Protein AF-A0A3E2CQX5-F1 (afdb_monomer_lite)

pLDDT: mean 78.48, std 19.21, range [39.34, 95.88]

Sequence (86 aa):
MSQDFGVKNWNPSAAANTSDDDDELSEEDFDKLAAELEQFFTKYVVLENNKFVVHDDAIIADGYGEYLEGFHILAEKFTAGLEEDR

Radius of gyration: 20.68 Å; chains: 1; bounding box: 63×36×33 Å

Secondary structure (DSSP, 8-state):
-----------GGGG-----------HHHHHHHHHHHHHHHHHTEEEETTEEEE-HHHHHHTT-GGGHHHHHHHHHHHHHHHHHT-

Foldseek 3Di:
DDPDPPPPPDDVVVVPPDDPPPVVQPPVNVVVVVVVVVCCQVQAFDQDPLFTDGDQVSCVVVPNNVCSVVSVVVRVVVSVVSVVVD

Structure (mmCIF, N/CA/C/O backbone):
data_AF-A0A3E2CQX5-F1
#
_entry.id   AF-A0A3E2CQX5-F1
#
loop_
_atom_site.group_PDB
_atom_site.id
_atom_site.type_symbol
_atom_site.label_atom_id
_atom_site.label_alt_id
_atom_site.label_comp_id
_atom_site.label_asym_id
_atom_site.label_entity_id
_atom_site.label_seq_id
_atom_site.pdbx_PDB_ins_code
_atom_site.Cartn_x
_atom_site.Cartn_y
_atom_site.Cartn_z
_atom_site.occupancy
_atom_site.B_iso_or_equiv
_atom_site.auth_seq_id
_atom_site.auth_comp_id
_atom_site.auth_asym_id
_atom_site.auth_atom_id
_atom_site.pdbx_PDB_model_num
ATOM 1 N N . MET A 1 1 ? 51.348 -11.551 -17.310 1.00 43.47 1 MET A N 1
ATOM 2 C CA . MET A 1 1 ? 49.977 -11.196 -17.724 1.00 43.47 1 MET A CA 1
ATOM 3 C C . MET A 1 1 ? 49.125 -11.162 -16.466 1.00 43.47 1 MET A C 1
ATOM 5 O O . MET A 1 1 ? 48.686 -12.213 -16.028 1.00 43.47 1 MET A O 1
ATOM 9 N N . SER A 1 2 ? 48.978 -9.989 -15.849 1.00 48.38 2 SER A N 1
ATOM 10 C CA . SER A 1 2 ? 47.968 -9.753 -14.809 1.00 48.38 2 SER A CA 1
ATOM 11 C C . SER A 1 2 ? 46.945 -8.818 -15.424 1.00 48.38 2 SER A C 1
ATOM 13 O O . SER A 1 2 ? 47.309 -7.721 -15.841 1.00 48.38 2 SER A O 1
ATOM 15 N N . GLN A 1 3 ? 45.704 -9.279 -15.566 1.00 51.34 3 GLN A N 1
ATOM 16 C CA . GLN A 1 3 ? 44.600 -8.400 -15.921 1.00 51.34 3 GLN A CA 1
ATOM 17 C C . GLN A 1 3 ? 44.244 -7.600 -14.671 1.00 51.34 3 GLN A C 1
ATOM 19 O O . GLN A 1 3 ? 43.770 -8.152 -13.681 1.00 51.34 3 GLN A O 1
ATOM 24 N N . ASP A 1 4 ? 44.554 -6.311 -14.722 1.00 47.44 4 ASP A N 1
ATOM 25 C CA . ASP A 1 4 ? 44.084 -5.316 -13.774 1.00 47.44 4 ASP A CA 1
ATOM 26 C C . ASP A 1 4 ? 42.567 -5.182 -13.972 1.00 47.44 4 ASP A C 1
ATOM 28 O O . ASP A 1 4 ? 42.091 -4.672 -14.990 1.00 47.44 4 ASP A O 1
ATOM 32 N N . PHE A 1 5 ? 41.788 -5.752 -13.052 1.00 52.56 5 PHE A N 1
ATOM 33 C CA . PHE A 1 5 ? 40.352 -5.518 -13.010 1.00 52.56 5 PHE A CA 1
ATOM 34 C C . PHE A 1 5 ? 40.157 -4.101 -12.491 1.00 52.56 5 PHE A C 1
ATOM 36 O O . PHE A 1 5 ? 40.141 -3.874 -11.285 1.00 52.56 5 PHE A O 1
ATOM 43 N N . GLY A 1 6 ? 40.047 -3.155 -13.425 1.00 45.66 6 GLY A N 1
ATOM 44 C CA . GLY A 1 6 ? 39.772 -1.756 -13.137 1.00 45.66 6 GLY A CA 1
ATOM 45 C C . GLY A 1 6 ? 38.498 -1.627 -12.310 1.00 45.66 6 GLY A C 1
ATOM 46 O O . GLY A 1 6 ? 37.388 -1.625 -12.851 1.00 45.66 6 GLY A O 1
ATOM 47 N N . VAL A 1 7 ? 38.673 -1.520 -10.994 1.00 52.75 7 VAL A N 1
ATOM 48 C CA . VAL A 1 7 ? 37.651 -1.068 -10.059 1.00 52.75 7 VAL A CA 1
ATOM 49 C C . VAL A 1 7 ? 37.285 0.335 -10.521 1.00 52.75 7 VAL A C 1
ATOM 51 O O . VAL A 1 7 ? 38.061 1.277 -10.362 1.00 52.75 7 VAL A O 1
ATOM 54 N N . LYS A 1 8 ? 36.123 0.474 -11.172 1.00 58.06 8 LYS A N 1
ATOM 55 C CA . LYS A 1 8 ? 35.546 1.793 -11.420 1.00 58.06 8 LYS A CA 1
ATOM 56 C C . LYS A 1 8 ? 35.274 2.390 -10.047 1.00 58.06 8 LYS A C 1
ATOM 58 O O . LYS A 1 8 ? 34.346 1.982 -9.358 1.00 58.06 8 LYS A O 1
ATOM 63 N N . ASN A 1 9 ? 36.138 3.316 -9.658 1.00 49.75 9 ASN A N 1
ATOM 64 C CA . ASN A 1 9 ? 35.985 4.171 -8.501 1.00 49.75 9 ASN A CA 1
ATOM 65 C C . ASN A 1 9 ? 34.688 4.968 -8.688 1.00 49.75 9 ASN A C 1
ATOM 67 O O . ASN A 1 9 ? 34.676 5.980 -9.389 1.00 49.75 9 ASN A O 1
ATOM 71 N N . TRP A 1 10 ? 33.581 4.455 -8.150 1.00 48.38 10 TRP A N 1
ATOM 72 C CA . TRP A 1 10 ? 32.294 5.133 -8.190 1.00 48.38 10 TRP A CA 1
ATOM 73 C C . TRP A 1 10 ? 32.437 6.429 -7.393 1.00 48.38 10 TRP A C 1
ATOM 75 O O . TRP A 1 10 ? 32.644 6.407 -6.182 1.00 48.38 10 TRP A O 1
ATOM 85 N N . ASN A 1 11 ? 32.444 7.553 -8.108 1.00 48.12 11 ASN A N 1
ATOM 86 C CA . ASN A 1 11 ? 32.553 8.884 -7.535 1.00 48.12 11 ASN A CA 1
ATOM 87 C C . ASN A 1 11 ? 31.142 9.496 -7.511 1.00 48.12 11 ASN A C 1
ATOM 89 O O . ASN A 1 11 ? 30.666 9.918 -8.568 1.00 48.12 11 ASN A O 1
ATOM 93 N N . PRO A 1 12 ? 30.454 9.543 -6.355 1.00 50.41 12 PRO A N 1
ATOM 94 C CA . PRO A 1 12 ? 29.088 10.066 -6.264 1.00 50.41 12 PRO A CA 1
ATOM 95 C C . PRO A 1 12 ? 29.012 11.572 -6.569 1.00 50.41 12 PRO A C 1
ATOM 97 O O . PRO A 1 12 ? 27.942 12.095 -6.858 1.00 50.41 12 PRO A O 1
ATOM 100 N N . SER A 1 13 ? 30.151 12.268 -6.584 1.00 52.00 13 SER A N 1
ATOM 101 C CA . SER A 1 13 ? 30.226 13.706 -6.859 1.00 52.00 13 SER A CA 1
ATOM 102 C C . SER A 1 13 ? 30.176 14.078 -8.348 1.00 52.00 13 SER A C 1
ATOM 104 O O . SER A 1 13 ? 30.172 15.263 -8.663 1.00 52.00 13 SER A O 1
ATOM 106 N N . ALA A 1 14 ? 30.133 13.109 -9.273 1.00 49.16 14 ALA A N 1
ATOM 107 C CA . ALA A 1 14 ? 29.952 13.381 -10.707 1.00 49.16 14 ALA A CA 1
ATOM 108 C C . ALA A 1 14 ? 28.476 13.552 -11.123 1.00 49.16 14 ALA A C 1
ATOM 110 O O . ALA A 1 14 ? 28.212 13.928 -12.260 1.00 49.16 14 ALA A O 1
ATOM 111 N N . ALA A 1 15 ? 27.523 13.300 -10.216 1.00 47.69 15 ALA A N 1
ATOM 112 C CA . ALA A 1 15 ? 26.100 13.562 -10.447 1.00 47.69 15 ALA A CA 1
ATOM 113 C C . ALA A 1 15 ? 25.702 15.024 -10.167 1.00 47.69 15 ALA A C 1
ATOM 115 O O . ALA A 1 15 ? 24.584 15.420 -10.464 1.00 47.69 15 ALA A O 1
ATOM 116 N N . ALA A 1 16 ? 26.615 15.849 -9.643 1.00 48.56 16 ALA A N 1
ATOM 117 C CA . ALA A 1 16 ? 26.394 17.282 -9.484 1.00 48.56 16 ALA A CA 1
ATOM 118 C C . ALA A 1 16 ? 26.761 18.032 -10.778 1.00 48.56 16 ALA A C 1
ATOM 120 O O . ALA A 1 16 ? 27.632 18.901 -10.779 1.00 48.56 16 ALA A O 1
ATOM 121 N N . ASN A 1 17 ? 26.133 17.658 -11.896 1.00 43.12 17 ASN A N 1
ATOM 122 C CA . ASN A 1 17 ? 26.003 18.563 -13.030 1.00 43.12 17 ASN A CA 1
ATOM 123 C C . ASN A 1 17 ? 24.614 19.182 -12.925 1.00 43.12 17 ASN A C 1
ATOM 125 O O . ASN A 1 17 ? 23.610 18.481 -12.973 1.00 43.12 17 ASN A O 1
ATOM 129 N N . THR A 1 18 ? 24.601 20.485 -12.701 1.00 55.50 18 THR A N 1
ATOM 130 C CA . THR A 1 18 ? 23.420 21.327 -12.580 1.00 55.50 18 THR A CA 1
ATOM 131 C C . THR A 1 18 ? 22.532 21.184 -13.810 1.00 55.50 18 THR A C 1
ATOM 133 O O . THR A 1 18 ? 22.874 21.696 -14.877 1.00 55.50 18 THR A O 1
ATOM 136 N N . SER A 1 19 ? 21.379 20.562 -13.630 1.00 39.34 19 SER A N 1
ATOM 137 C CA . SER A 1 19 ? 20.179 21.073 -14.260 1.00 39.34 19 SER A CA 1
ATOM 138 C C . SER A 1 19 ? 19.281 21.600 -13.151 1.00 39.34 19 SER A C 1
ATOM 140 O O . SER A 1 19 ? 18.842 20.841 -12.293 1.00 39.34 19 SER A O 1
ATOM 142 N N . ASP A 1 20 ? 19.012 22.901 -13.184 1.00 45.34 20 ASP A N 1
ATOM 143 C CA . ASP A 1 20 ? 17.734 23.480 -12.755 1.00 45.34 20 ASP A CA 1
ATOM 144 C C . ASP A 1 20 ? 16.627 22.943 -13.694 1.00 45.34 20 ASP A C 1
ATOM 146 O O . ASP A 1 20 ? 15.953 23.697 -14.391 1.00 45.34 20 ASP A O 1
ATOM 150 N N . ASP A 1 21 ? 16.498 21.620 -13.795 1.00 48.69 21 ASP A N 1
ATOM 151 C CA . ASP A 1 21 ? 15.264 21.008 -14.249 1.00 48.69 21 ASP A CA 1
ATOM 152 C C . ASP A 1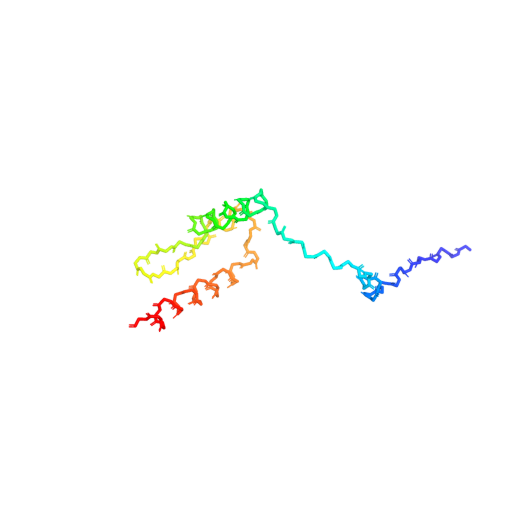 21 ? 14.416 21.017 -12.977 1.00 48.69 21 ASP A C 1
ATOM 154 O O . ASP A 1 21 ? 14.514 20.142 -12.114 1.00 48.69 21 ASP A O 1
ATOM 158 N N . ASP A 1 22 ? 13.647 22.092 -12.806 1.00 54.75 22 ASP A N 1
ATOM 159 C CA . ASP A 1 22 ? 12.331 21.965 -12.194 1.00 54.75 22 ASP A CA 1
ATOM 160 C C . ASP A 1 22 ? 11.639 20.903 -13.065 1.00 54.75 22 ASP A C 1
ATOM 162 O O . ASP A 1 22 ? 11.065 21.212 -14.108 1.00 54.75 22 ASP A O 1
ATOM 166 N N . ASP A 1 23 ? 11.886 19.624 -12.752 1.00 58.28 23 ASP A N 1
ATOM 167 C CA . ASP A 1 23 ? 11.276 18.453 -13.381 1.00 58.28 23 ASP A CA 1
ATOM 168 C C . ASP A 1 23 ? 9.833 18.458 -12.863 1.00 58.28 23 ASP A C 1
ATOM 170 O O . ASP A 1 23 ? 9.422 17.678 -12.000 1.00 58.28 23 ASP A O 1
ATOM 174 N N . GLU A 1 24 ? 9.111 19.506 -13.266 1.00 64.06 24 GLU A N 1
ATOM 175 C CA . GLU A 1 24 ? 7.709 19.716 -13.003 1.00 64.06 24 GLU A CA 1
ATOM 176 C C . GLU A 1 24 ? 7.052 18.501 -13.641 1.00 64.06 24 GLU A C 1
ATOM 178 O O . GLU A 1 24 ? 7.066 18.359 -14.868 1.00 64.06 24 GLU A O 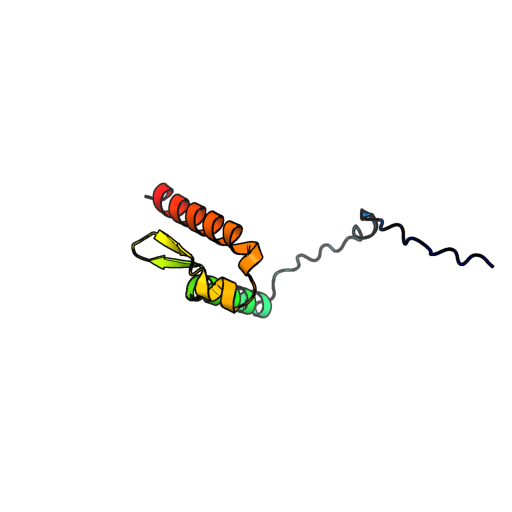1
ATOM 183 N N . LEU A 1 25 ? 6.610 17.565 -12.790 1.00 64.94 25 LEU A N 1
ATOM 184 C CA . LEU A 1 25 ? 6.001 16.316 -13.231 1.00 64.94 25 LEU A CA 1
ATOM 185 C C . LEU A 1 25 ? 5.006 16.660 -14.328 1.00 64.94 25 LEU A C 1
ATOM 187 O O . LEU A 1 25 ? 4.084 17.453 -14.107 1.00 64.94 25 LEU A O 1
ATOM 191 N N . SER A 1 26 ? 5.217 16.095 -15.515 1.00 81.50 26 SER A N 1
ATOM 192 C CA . SER A 1 26 ? 4.271 16.311 -16.593 1.00 81.50 26 SER A CA 1
ATOM 193 C C . SER A 1 26 ? 2.896 15.810 -16.144 1.00 81.50 26 SER A C 1
ATOM 195 O O . SER A 1 26 ? 2.787 14.943 -15.275 1.00 81.50 26 SER A O 1
ATOM 197 N N . GLU A 1 27 ? 1.825 16.343 -16.727 1.00 83.81 27 GLU A N 1
ATOM 198 C CA . GLU A 1 27 ? 0.465 15.889 -16.403 1.00 83.81 27 GLU A CA 1
ATOM 199 C C . GLU A 1 27 ? 0.329 14.361 -16.582 1.00 83.81 27 GLU A C 1
ATOM 201 O O . GLU A 1 27 ? -0.298 13.692 -15.766 1.00 83.81 27 GLU A O 1
ATOM 206 N N . GLU A 1 28 ? 1.035 13.792 -17.568 1.00 85.94 28 GLU A N 1
ATOM 207 C CA . GLU A 1 28 ? 1.125 12.344 -17.798 1.00 85.94 28 GLU A CA 1
ATOM 208 C C . GLU A 1 28 ? 1.860 11.601 -16.666 1.00 85.94 28 GLU A C 1
ATOM 210 O O . GLU A 1 28 ? 1.409 10.539 -16.227 1.00 85.94 28 GLU A O 1
ATOM 215 N N . ASP A 1 29 ? 2.965 12.151 -16.156 1.00 85.94 29 ASP A N 1
ATOM 216 C CA . ASP A 1 29 ? 3.697 11.563 -15.028 1.00 85.94 29 ASP A CA 1
ATOM 217 C C . ASP A 1 29 ? 2.887 11.639 -13.728 1.00 85.94 29 ASP A C 1
ATOM 219 O O . ASP A 1 29 ? 2.920 10.708 -12.918 1.00 85.94 29 ASP A O 1
ATOM 223 N N . PHE A 1 30 ? 2.118 12.715 -13.541 1.00 90.25 30 PHE A N 1
ATOM 224 C CA . PHE A 1 30 ? 1.224 12.867 -12.398 1.00 90.25 30 PHE A CA 1
ATOM 225 C C . PHE A 1 30 ? 0.054 11.879 -12.451 1.00 90.25 30 PHE A C 1
ATOM 227 O O . PHE A 1 30 ? -0.229 11.221 -11.450 1.00 90.25 30 PHE A O 1
ATOM 234 N N . ASP A 1 31 ? -0.591 11.718 -13.610 1.00 91.06 31 ASP A N 1
ATOM 235 C CA . ASP A 1 31 ? -1.658 10.729 -13.805 1.00 91.06 31 ASP A CA 1
ATOM 236 C C . ASP A 1 31 ? -1.156 9.306 -13.553 1.00 91.06 31 ASP A C 1
ATOM 238 O O . ASP A 1 31 ? -1.826 8.492 -12.907 1.00 91.06 31 ASP A O 1
ATOM 242 N N . LYS A 1 32 ? 0.061 9.003 -14.014 1.00 91.19 32 LYS A N 1
ATOM 243 C CA . LYS A 1 32 ? 0.696 7.714 -13.757 1.00 91.19 32 LYS A CA 1
ATOM 244 C C . LYS A 1 32 ? 0.957 7.502 -12.267 1.00 91.19 32 LYS A C 1
ATOM 246 O O . LYS A 1 32 ? 0.596 6.450 -11.741 1.00 91.19 32 LYS A O 1
ATOM 251 N N . LEU A 1 33 ? 1.521 8.498 -11.584 1.00 90.25 33 LEU A N 1
ATOM 252 C CA . LEU A 1 33 ? 1.753 8.438 -10.143 1.00 90.25 33 LEU A CA 1
ATOM 253 C C . LEU A 1 33 ? 0.435 8.262 -9.374 1.00 90.25 33 LEU A C 1
ATOM 255 O O . LEU A 1 33 ? 0.361 7.451 -8.452 1.00 90.25 33 LEU A O 1
ATOM 259 N N . ALA A 1 34 ? -0.620 8.978 -9.765 1.00 91.75 34 ALA A N 1
ATOM 260 C CA . ALA A 1 34 ? -1.940 8.853 -9.161 1.00 91.75 34 ALA A CA 1
ATOM 261 C C . ALA A 1 34 ? -2.507 7.434 -9.327 1.00 91.75 34 ALA A C 1
ATOM 263 O O . ALA A 1 34 ? -3.008 6.864 -8.358 1.00 91.75 34 ALA A O 1
ATOM 264 N N . ALA A 1 35 ? -2.369 6.834 -10.512 1.00 92.00 35 ALA A N 1
ATOM 265 C CA . ALA A 1 35 ? -2.797 5.460 -10.764 1.00 92.00 35 ALA A CA 1
ATOM 266 C C . ALA A 1 35 ? -1.991 4.431 -9.948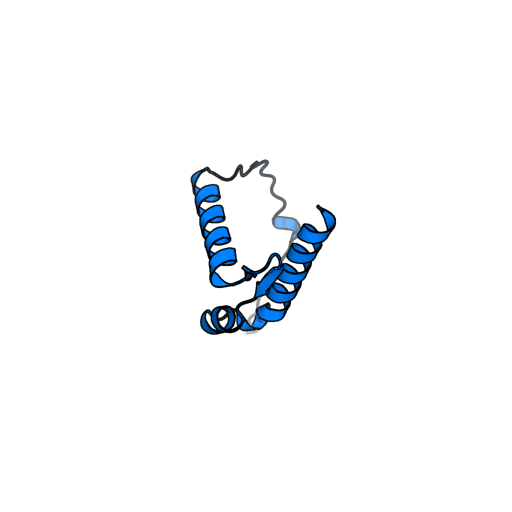 1.00 92.00 35 ALA A C 1
ATOM 268 O O . ALA A 1 35 ? -2.556 3.473 -9.416 1.00 92.00 35 ALA A O 1
ATOM 269 N N . GLU A 1 36 ? -0.677 4.629 -9.812 1.00 92.19 36 GLU A N 1
ATOM 270 C CA . GLU A 1 36 ? 0.186 3.770 -8.993 1.00 92.19 36 GLU A CA 1
ATOM 271 C C . GLU A 1 36 ? -0.182 3.858 -7.502 1.00 92.19 36 GLU A C 1
ATOM 273 O O . GLU A 1 36 ? -0.282 2.833 -6.821 1.00 92.19 36 GLU A O 1
ATOM 278 N N . LEU A 1 37 ? -0.463 5.065 -7.002 1.00 91.62 37 LEU A N 1
ATO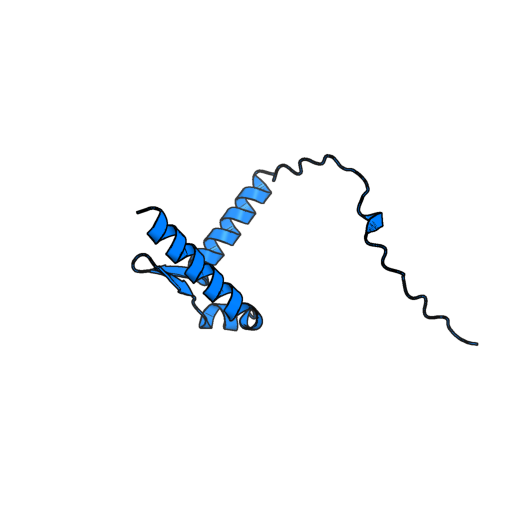M 279 C CA . LEU A 1 37 ? -0.925 5.286 -5.630 1.00 91.62 37 LEU A CA 1
ATOM 280 C C . LEU A 1 37 ? -2.324 4.708 -5.392 1.00 91.62 37 LEU A C 1
ATOM 282 O O . LEU A 1 37 ? -2.556 4.069 -4.366 1.00 91.62 37 LEU A O 1
ATOM 286 N N . GLU A 1 38 ? -3.252 4.879 -6.333 1.00 92.44 38 GLU A N 1
ATOM 287 C CA . GLU A 1 38 ? -4.587 4.280 -6.249 1.00 92.44 38 GLU A CA 1
ATOM 288 C C . GLU A 1 38 ? -4.491 2.754 -6.169 1.00 92.44 38 GLU A C 1
ATOM 290 O O . GLU A 1 38 ? -5.109 2.131 -5.298 1.00 92.44 38 GLU A O 1
ATOM 295 N N . GLN A 1 39 ? -3.671 2.139 -7.024 1.00 90.94 39 GLN A N 1
ATOM 296 C CA . GLN A 1 39 ? -3.447 0.699 -6.985 1.00 90.94 39 GLN A CA 1
ATOM 297 C C . GLN A 1 39 ? -2.843 0.265 -5.645 1.00 90.94 39 GLN A C 1
ATOM 299 O O . GLN A 1 39 ? -3.284 -0.736 -5.076 1.00 90.94 39 GLN A O 1
ATOM 304 N N . PHE A 1 40 ? -1.883 1.022 -5.111 1.00 91.00 40 PHE A N 1
ATOM 305 C CA . PHE A 1 40 ? -1.282 0.749 -3.809 1.00 91.00 40 PHE A CA 1
ATOM 306 C C . PHE A 1 40 ? -2.327 0.741 -2.682 1.00 91.00 40 PHE A C 1
ATOM 308 O O . PHE A 1 40 ? -2.415 -0.239 -1.933 1.00 91.00 40 PHE A O 1
ATOM 315 N N . PHE A 1 41 ? -3.161 1.783 -2.598 1.00 91.94 41 PHE A N 1
ATOM 316 C CA . PHE A 1 41 ? -4.184 1.914 -1.553 1.00 91.94 41 PHE A CA 1
ATOM 317 C C . PHE A 1 41 ? -5.414 1.019 -1.762 1.00 91.94 41 PHE A C 1
ATOM 319 O O . PHE A 1 41 ? -6.202 0.810 -0.843 1.00 91.94 41 PHE A O 1
ATOM 326 N N . THR A 1 42 ? -5.580 0.454 -2.956 1.00 92.88 42 THR A N 1
ATOM 327 C CA . THR A 1 42 ? -6.664 -0.494 -3.247 1.00 92.88 42 THR A CA 1
ATOM 328 C C . THR A 1 42 ? -6.236 -1.942 -3.026 1.00 92.88 42 THR A C 1
ATOM 330 O O . THR A 1 42 ? -7.049 -2.779 -2.637 1.00 92.88 42 THR A O 1
ATOM 333 N N . LYS A 1 43 ? -4.967 -2.266 -3.303 1.00 93.81 43 LYS A N 1
ATOM 334 C CA . LYS A 1 43 ? -4.478 -3.649 -3.333 1.00 93.81 43 LYS A CA 1
ATOM 335 C C . LYS A 1 43 ? -3.671 -4.039 -2.099 1.00 93.81 43 LYS A C 1
ATOM 337 O O . LYS A 1 43 ? -3.802 -5.173 -1.644 1.00 93.81 43 LYS A O 1
ATOM 342 N N . TYR A 1 44 ? -2.824 -3.142 -1.594 1.00 94.12 44 TYR A N 1
ATOM 343 C CA . TYR A 1 44 ? -1.828 -3.481 -0.573 1.00 94.12 44 TYR A CA 1
ATOM 344 C C . TYR A 1 44 ? -2.118 -2.858 0.788 1.00 94.12 44 TYR A C 1
ATOM 346 O O . TYR A 1 44 ? -1.962 -3.545 1.793 1.00 94.12 44 TYR A O 1
ATOM 354 N N . VAL A 1 45 ? -2.528 -1.586 0.833 1.00 93.50 45 VAL A N 1
ATOM 355 C CA . VAL A 1 45 ? -2.799 -0.860 2.086 1.00 93.50 45 VAL A CA 1
ATOM 356 C C . VAL A 1 45 ? -4.182 -0.228 2.017 1.00 93.50 45 VAL A C 1
ATOM 358 O O . VAL A 1 45 ? -4.341 0.882 1.526 1.00 93.50 45 VAL A O 1
ATOM 361 N N . VAL A 1 46 ? -5.192 -0.944 2.500 1.00 94.00 46 VAL A N 1
ATOM 362 C CA . VAL A 1 46 ? -6.604 -0.583 2.327 1.00 94.00 46 VAL A CA 1
ATOM 363 C C . VAL A 1 46 ? -7.125 0.142 3.561 1.00 94.00 46 VAL A C 1
ATOM 365 O O . VAL A 1 46 ? -6.829 -0.244 4.689 1.00 94.00 46 VAL A O 1
ATOM 368 N N . LEU A 1 47 ? -7.916 1.198 3.369 1.00 91.56 47 LEU A N 1
ATOM 369 C CA . LEU A 1 47 ? -8.615 1.859 4.470 1.00 91.56 47 LEU A CA 1
ATOM 370 C C . LEU A 1 47 ? -9.881 1.071 4.840 1.00 91.56 47 LEU A C 1
ATOM 372 O O . LEU A 1 47 ? -10.876 1.099 4.118 1.00 91.56 47 LEU A O 1
ATOM 376 N N . GLU A 1 48 ? -9.869 0.424 6.001 1.00 91.31 48 GLU A N 1
ATOM 377 C CA . GLU A 1 48 ? -10.988 -0.343 6.546 1.00 91.31 48 GLU A CA 1
ATOM 378 C C . GLU A 1 48 ? -11.303 0.123 7.970 1.00 91.31 48 GLU A C 1
ATOM 380 O O . GLU A 1 48 ? -10.417 0.239 8.812 1.00 91.31 48 GLU A O 1
ATOM 385 N N . ASN A 1 49 ? -12.575 0.395 8.277 1.00 88.12 49 ASN A N 1
ATOM 386 C CA . ASN A 1 49 ? -13.005 0.842 9.612 1.00 88.12 49 ASN A CA 1
ATOM 387 C C . ASN A 1 49 ? -12.156 2.001 10.186 1.00 88.12 49 ASN A C 1
ATOM 389 O O . ASN A 1 49 ? -11.781 1.976 11.358 1.00 88.12 49 ASN A O 1
ATOM 393 N N . ASN A 1 50 ? -11.853 3.011 9.359 1.00 86.06 50 ASN A N 1
ATOM 394 C CA . ASN A 1 50 ? -11.002 4.161 9.706 1.00 86.06 50 ASN A CA 1
ATOM 395 C C . ASN A 1 50 ? -9.550 3.807 10.080 1.00 86.06 50 ASN A C 1
ATOM 397 O O . ASN A 1 50 ? -8.861 4.616 10.696 1.00 86.06 50 ASN A O 1
ATOM 401 N N . LYS A 1 51 ? -9.069 2.629 9.684 1.00 90.00 51 LYS A N 1
ATOM 402 C CA . LYS A 1 51 ? -7.693 2.190 9.884 1.00 90.00 51 LYS A CA 1
ATOM 403 C C . LYS A 1 51 ? -7.114 1.670 8.576 1.00 90.00 51 LYS A C 1
ATOM 405 O O . LYS A 1 51 ? -7.797 0.991 7.820 1.00 90.00 51 LYS A O 1
ATOM 410 N N . PHE A 1 52 ? -5.850 1.970 8.312 1.00 92.56 52 PHE A N 1
ATOM 411 C CA . PHE A 1 52 ? -5.155 1.355 7.189 1.00 92.56 52 PHE A CA 1
ATOM 412 C C . PHE A 1 52 ? -4.723 -0.066 7.569 1.00 92.56 52 PHE A C 1
ATOM 414 O O . PHE A 1 52 ? -4.082 -0.282 8.601 1.00 92.56 52 PHE A O 1
ATOM 421 N N . VAL A 1 53 ? -5.112 -1.034 6.742 1.00 94.19 53 VAL A N 1
ATOM 422 C CA . VAL A 1 53 ? -4.871 -2.469 6.906 1.00 94.19 53 VAL A CA 1
ATOM 423 C C . VAL A 1 53 ? -4.008 -2.956 5.749 1.00 94.19 53 VAL A C 1
ATOM 425 O O . VAL A 1 53 ? -4.257 -2.631 4.590 1.00 94.19 53 VAL A O 1
ATOM 428 N N . VAL A 1 54 ? -2.979 -3.736 6.068 1.00 95.88 54 VAL A N 1
ATOM 429 C CA . VAL A 1 54 ? -2.064 -4.301 5.074 1.00 95.88 54 VAL A CA 1
ATOM 430 C C . VAL A 1 54 ? -2.557 -5.673 4.627 1.00 95.88 54 VAL A C 1
ATOM 432 O O . VAL A 1 54 ? -2.888 -6.524 5.451 1.00 95.88 54 VAL A O 1
ATOM 435 N N . HIS A 1 55 ? -2.596 -5.894 3.316 1.00 95.81 55 HIS A N 1
ATOM 436 C CA . HIS A 1 55 ? -2.947 -7.174 2.707 1.00 95.81 55 HIS A CA 1
ATOM 437 C C . HIS A 1 55 ? -1.679 -7.977 2.382 1.00 95.81 55 HIS A C 1
ATOM 439 O O . HIS A 1 55 ? -1.212 -8.001 1.240 1.00 95.81 55 HIS A O 1
ATOM 445 N N . ASP A 1 56 ? -1.132 -8.653 3.393 1.00 93.94 56 ASP A N 1
ATOM 446 C CA . ASP A 1 56 ? 0.134 -9.396 3.300 1.00 93.94 56 ASP A CA 1
ATOM 447 C C . ASP A 1 56 ? 0.152 -10.414 2.151 1.00 93.94 56 ASP A C 1
ATOM 449 O O . ASP A 1 56 ? 1.134 -10.499 1.412 1.00 93.94 56 ASP A O 1
ATOM 453 N N . ASP A 1 57 ? -0.948 -11.144 1.942 1.00 94.75 57 ASP A N 1
ATOM 454 C CA . ASP A 1 57 ? -1.055 -12.150 0.879 1.00 94.75 57 ASP A CA 1
ATOM 455 C C . ASP A 1 57 ? -0.843 -11.549 -0.518 1.00 94.75 57 ASP A C 1
ATOM 457 O O . ASP A 1 57 ? -0.162 -12.143 -1.355 1.00 94.75 57 ASP A O 1
ATOM 461 N N . ALA A 1 58 ? -1.392 -10.356 -0.772 1.00 93.38 58 ALA A N 1
ATOM 462 C CA . ALA A 1 58 ? -1.258 -9.673 -2.057 1.00 93.38 58 ALA A CA 1
ATOM 463 C C . ALA A 1 58 ? 0.176 -9.172 -2.281 1.00 93.38 58 ALA A C 1
ATOM 465 O O . ALA A 1 58 ? 0.700 -9.271 -3.387 1.00 93.38 58 ALA A O 1
ATOM 466 N N . ILE A 1 59 ? 0.823 -8.677 -1.225 1.00 93.12 59 ILE A N 1
ATOM 467 C CA . ILE A 1 59 ? 2.209 -8.193 -1.257 1.00 93.12 59 ILE A CA 1
ATOM 468 C C . ILE A 1 59 ? 3.172 -9.356 -1.519 1.00 93.12 59 ILE A C 1
ATOM 470 O O . ILE A 1 59 ? 4.069 -9.251 -2.356 1.00 93.12 59 ILE A O 1
ATOM 474 N N . ILE A 1 60 ? 2.973 -10.488 -0.838 1.00 94.50 60 ILE A N 1
ATOM 475 C CA . ILE A 1 60 ? 3.788 -11.694 -1.024 1.00 94.50 60 ILE A CA 1
ATOM 476 C C . ILE A 1 60 ? 3.579 -12.274 -2.426 1.00 94.50 60 ILE A C 1
ATOM 478 O O . ILE A 1 60 ? 4.561 -12.620 -3.084 1.00 94.50 60 ILE A O 1
ATOM 482 N N . ALA A 1 61 ? 2.329 -12.368 -2.892 1.00 95.31 61 ALA A N 1
ATOM 483 C CA . ALA A 1 61 ? 2.004 -12.911 -4.211 1.00 95.31 61 ALA A CA 1
ATOM 484 C C . ALA A 1 61 ? 2.650 -12.114 -5.356 1.00 95.31 61 ALA A C 1
ATOM 486 O O . ALA A 1 61 ? 3.088 -12.709 -6.341 1.00 95.31 61 ALA A O 1
ATOM 487 N N . ASP A 1 62 ? 2.765 -10.796 -5.199 1.00 93.50 62 ASP A N 1
ATOM 488 C CA . ASP A 1 62 ? 3.397 -9.904 -6.173 1.00 93.50 62 ASP A CA 1
ATOM 489 C C . ASP A 1 62 ? 4.929 -9.793 -6.007 1.00 93.50 62 ASP A C 1
ATOM 491 O O . ASP A 1 62 ? 5.591 -9.123 -6.797 1.00 93.50 62 ASP A O 1
ATOM 495 N N . GLY A 1 63 ? 5.518 -10.491 -5.028 1.00 94.00 63 GLY A N 1
ATOM 496 C CA . GLY A 1 63 ? 6.972 -10.585 -4.845 1.00 94.00 63 GLY A CA 1
ATOM 497 C C . GLY A 1 63 ? 7.589 -9.516 -3.940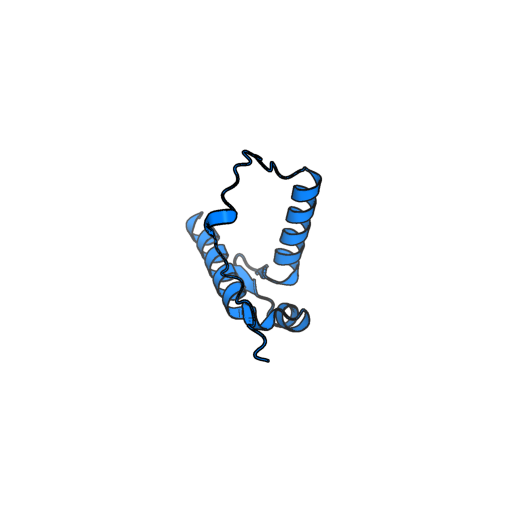 1.00 94.00 63 GLY A C 1
ATOM 498 O O . GLY A 1 63 ? 8.809 -9.449 -3.825 1.00 94.00 63 GLY A O 1
ATOM 499 N N . TYR A 1 64 ? 6.776 -8.724 -3.242 1.00 92.56 64 TYR A N 1
ATOM 500 C CA . TYR A 1 64 ? 7.224 -7.664 -2.330 1.00 92.56 64 TYR A CA 1
ATOM 501 C C . TYR A 1 64 ? 7.369 -8.133 -0.873 1.00 92.56 64 TYR A C 1
ATOM 503 O O . TYR A 1 64 ? 7.437 -7.315 0.042 1.00 92.56 64 TYR A O 1
ATOM 511 N N . GLY A 1 65 ? 7.421 -9.448 -0.634 1.00 92.19 65 GLY A N 1
ATOM 512 C CA . GLY A 1 65 ? 7.432 -10.032 0.713 1.00 92.19 65 GLY A CA 1
ATOM 513 C C . GLY A 1 65 ? 8.570 -9.532 1.615 1.00 92.19 65 GLY A C 1
ATOM 514 O O . GLY A 1 65 ? 8.382 -9.397 2.820 1.00 92.19 65 GLY A O 1
ATOM 515 N N . GLU A 1 66 ? 9.729 -9.194 1.044 1.00 94.94 66 GLU A N 1
ATOM 516 C CA . GLU A 1 66 ? 10.860 -8.623 1.794 1.00 94.94 66 GLU A CA 1
ATOM 517 C C . GLU A 1 66 ? 10.574 -7.220 2.363 1.00 94.94 66 GLU A C 1
ATOM 519 O O . GLU A 1 66 ? 11.226 -6.804 3.318 1.00 94.94 66 GLU A O 1
ATOM 524 N N . TYR A 1 67 ? 9.577 -6.512 1.821 1.00 92.75 67 TYR A N 1
ATOM 525 C CA . TYR A 1 67 ? 9.206 -5.153 2.216 1.00 92.75 67 TYR A CA 1
ATOM 526 C C . TYR A 1 67 ? 7.997 -5.097 3.155 1.00 92.75 67 TYR A C 1
ATOM 528 O O . TYR A 1 67 ? 7.617 -4.000 3.556 1.00 92.75 67 TYR A O 1
ATOM 536 N N . LEU A 1 68 ? 7.402 -6.238 3.535 1.00 93.75 68 LEU A N 1
ATOM 537 C CA . LEU A 1 68 ? 6.178 -6.306 4.352 1.00 93.75 68 LEU A CA 1
ATOM 538 C C . LEU A 1 68 ? 6.223 -5.422 5.601 1.00 93.75 68 LEU A C 1
ATOM 540 O O . LEU A 1 68 ? 5.276 -4.690 5.874 1.00 93.75 68 LEU A O 1
ATOM 544 N N . GLU A 1 69 ? 7.334 -5.445 6.338 1.00 94.44 69 GLU A N 1
ATOM 545 C CA . GLU A 1 69 ? 7.513 -4.603 7.527 1.00 94.44 69 GLU A CA 1
ATOM 546 C C . GLU A 1 69 ? 7.338 -3.110 7.198 1.00 94.44 69 GLU A C 1
ATOM 548 O O . GLU A 1 69 ? 6.680 -2.379 7.937 1.00 94.44 69 GLU A O 1
ATOM 553 N N . GLY A 1 70 ? 7.844 -2.665 6.045 1.00 93.75 70 GLY A N 1
ATOM 554 C CA . GLY A 1 70 ? 7.671 -1.296 5.564 1.00 93.75 70 GLY A CA 1
ATOM 555 C C . GLY A 1 70 ? 6.210 -0.939 5.282 1.00 93.75 70 GLY A C 1
ATOM 556 O O . GLY A 1 70 ? 5.777 0.157 5.636 1.00 93.75 70 GLY A O 1
ATOM 557 N N . PHE A 1 71 ? 5.431 -1.865 4.713 1.00 93.62 71 PHE A N 1
ATOM 558 C CA . PHE A 1 71 ? 3.993 -1.668 4.492 1.00 93.62 71 PHE A CA 1
ATOM 559 C C . PHE A 1 71 ? 3.229 -1.532 5.816 1.00 93.62 71 PHE A C 1
ATOM 561 O O . PHE A 1 71 ? 2.395 -0.636 5.948 1.00 93.62 71 PHE A O 1
ATOM 568 N N . HIS A 1 72 ? 3.552 -2.358 6.816 1.00 94.62 72 HIS A N 1
ATOM 569 C CA . HIS A 1 72 ? 2.945 -2.278 8.153 1.00 94.62 72 HIS A CA 1
ATOM 570 C C . HIS A 1 72 ? 3.263 -0.959 8.857 1.00 94.62 72 HIS A C 1
ATOM 572 O O . HIS A 1 72 ? 2.356 -0.309 9.378 1.00 94.62 72 HIS A O 1
ATOM 578 N N . ILE A 1 73 ? 4.520 -0.508 8.804 1.00 94.81 73 ILE A N 1
ATOM 579 C CA . ILE A 1 73 ? 4.923 0.791 9.364 1.00 94.81 73 ILE A CA 1
ATOM 580 C C . ILE A 1 73 ? 4.187 1.942 8.663 1.00 94.81 73 ILE A C 1
ATOM 582 O O . ILE A 1 73 ? 3.745 2.885 9.322 1.00 94.81 73 ILE A O 1
ATOM 586 N N . LEU A 1 74 ? 4.046 1.888 7.336 1.00 92.12 74 LEU A N 1
ATOM 587 C CA . LEU A 1 74 ? 3.303 2.897 6.578 1.00 92.12 74 LEU A CA 1
ATOM 588 C C . LEU A 1 74 ? 1.831 2.943 6.997 1.00 92.12 74 LEU A C 1
ATOM 590 O O . LEU A 1 74 ? 1.325 4.020 7.304 1.00 92.12 74 LEU A O 1
ATOM 594 N N . ALA A 1 75 ? 1.160 1.793 7.058 1.00 93.00 75 ALA A N 1
ATOM 595 C CA . ALA A 1 75 ? -0.240 1.708 7.464 1.00 93.00 75 ALA A CA 1
ATOM 596 C C . ALA A 1 75 ? -0.468 2.233 8.893 1.00 93.00 75 ALA A C 1
ATOM 598 O O . ALA A 1 75 ? -1.436 2.958 9.144 1.00 93.00 75 ALA A O 1
ATOM 599 N N . GLU A 1 76 ? 0.443 1.933 9.824 1.00 93.50 76 GLU A N 1
ATOM 600 C CA . GLU A 1 76 ? 0.396 2.473 11.186 1.00 93.50 76 GLU A CA 1
ATOM 601 C C . GLU A 1 76 ? 0.508 4.002 11.185 1.00 93.50 76 GLU A C 1
ATOM 603 O O . GLU A 1 76 ? -0.324 4.677 11.788 1.00 93.50 76 GLU A O 1
ATOM 608 N N . LYS A 1 77 ? 1.476 4.563 10.450 1.00 92.12 77 LYS A N 1
ATOM 609 C CA . LYS A 1 77 ? 1.661 6.019 10.357 1.00 92.12 77 LYS A CA 1
ATOM 610 C C . LYS A 1 77 ? 0.473 6.729 9.722 1.00 92.12 77 LYS A C 1
ATOM 612 O O . LYS A 1 77 ? 0.059 7.770 10.223 1.00 92.12 77 LYS A O 1
ATOM 617 N N . PHE A 1 78 ? -0.087 6.177 8.647 1.00 89.38 78 PHE A N 1
ATOM 618 C CA . PHE A 1 78 ? -1.279 6.746 8.023 1.00 89.38 78 PHE A CA 1
ATOM 619 C C . PHE A 1 78 ? -2.487 6.706 8.965 1.00 89.38 78 PHE A C 1
ATOM 621 O O . PHE A 1 78 ? -3.249 7.667 9.027 1.00 89.38 78 PHE A O 1
ATOM 628 N N . THR A 1 79 ? -2.639 5.625 9.735 1.00 90.31 79 THR A N 1
ATOM 629 C CA . THR A 1 79 ? -3.697 5.524 10.749 1.00 90.31 79 THR A CA 1
ATOM 630 C C . THR A 1 79 ? -3.493 6.550 11.863 1.00 90.31 79 THR A C 1
ATOM 632 O O . THR A 1 79 ? -4.431 7.263 12.198 1.00 90.31 79 THR A O 1
ATOM 635 N N . ALA A 1 80 ? -2.271 6.692 12.380 1.00 88.19 80 ALA A N 1
ATOM 636 C CA . ALA A 1 80 ? -1.957 7.685 13.406 1.00 88.19 80 ALA A CA 1
ATOM 637 C C . ALA A 1 80 ? -2.225 9.121 12.921 1.00 88.19 80 ALA A C 1
ATOM 639 O O . ALA A 1 80 ? -2.764 9.933 13.668 1.00 88.19 80 ALA A O 1
ATOM 640 N N . GLY A 1 81 ? -1.922 9.421 11.652 1.00 85.00 81 GLY A N 1
ATOM 641 C CA . GLY A 1 81 ? -2.254 10.709 11.036 1.00 85.00 81 GLY A CA 1
ATOM 642 C C . GLY A 1 81 ? -3.761 10.981 10.962 1.00 85.00 81 GLY A C 1
ATOM 643 O O . GLY A 1 81 ? -4.182 12.111 11.177 1.00 85.00 81 GLY A O 1
ATOM 644 N N . LEU A 1 82 ? -4.590 9.955 10.731 1.00 82.31 82 LEU A N 1
ATOM 645 C CA . LEU A 1 82 ? -6.055 10.090 10.791 1.00 82.31 82 LEU A CA 1
ATOM 646 C C . LEU A 1 82 ? -6.576 10.355 12.212 1.00 82.31 82 LEU A C 1
ATOM 648 O O . LEU A 1 82 ? -7.645 10.944 12.367 1.00 82.31 82 LEU A O 1
ATOM 652 N N . GLU A 1 83 ? -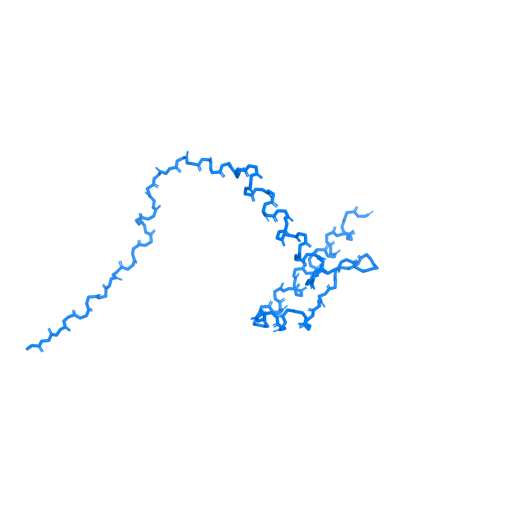5.869 9.882 13.238 1.00 75.00 83 GLU A N 1
ATOM 653 C CA . GLU A 1 83 ? -6.238 10.088 14.641 1.00 75.00 83 GLU A CA 1
ATOM 654 C C . GLU A 1 83 ? -5.801 11.462 15.171 1.00 75.00 83 GLU A C 1
ATOM 656 O O . GLU A 1 83 ? -6.483 12.009 16.034 1.00 75.00 83 GLU A O 1
ATOM 661 N N . GLU A 1 84 ? -4.702 12.025 14.657 1.00 71.56 84 GLU A N 1
ATOM 662 C CA . GLU A 1 84 ? -4.197 13.353 15.044 1.00 71.56 84 GLU A CA 1
ATOM 663 C C . GLU A 1 84 ? -5.002 14.509 14.418 1.00 71.56 84 GLU A C 1
ATOM 665 O O . GLU A 1 84 ? -5.129 15.567 15.032 1.00 71.56 84 GLU A O 1
ATOM 670 N N . ASP A 1 85 ? -5.612 14.299 13.245 1.00 59.00 85 ASP A N 1
ATOM 671 C CA . ASP A 1 85 ? -6.457 15.292 12.552 1.00 59.00 85 ASP A CA 1
ATOM 672 C C . ASP A 1 85 ? -7.909 15.364 13.097 1.00 59.00 85 ASP A C 1
ATOM 674 O O . ASP A 1 85 ? -8.777 16.017 12.510 1.00 59.00 85 ASP A O 1
ATOM 678 N N . ARG A 1 86 ? -8.208 14.681 14.214 1.00 52.84 86 ARG A N 1
ATOM 679 C CA . ARG A 1 86 ? -9.552 14.562 14.811 1.00 52.84 86 ARG A CA 1
ATOM 680 C C . ARG A 1 86 ? -9.717 15.337 16.119 1.00 52.84 86 ARG A C 1
ATOM 682 O O . ARG A 1 86 ? -10.814 15.922 16.292 1.00 52.84 86 ARG A O 1
#